Protein AF-A0A257XAB3-F1 (afdb_monomer)

Sequence (147 aa):
MSASLRTVALIGSLSTSAQISTWYAGLSKPAWTPPNLAFPIAWTILYALMAVSLWRLWESPIQGSERKCAITLFLVQLGLNAAWSPVFFGLEGILAGLAIIILLLIALAATIDSAVQVDPLAGWLLVPYLLWVCYAATLNGAIAVLN

Foldseek 3Di:
DPPVVVVVVVVLVVLLVVLCVPVVVPFDFDPPDDPPVVVVVLVVLLVVLLVVLLVCLVPFPDDDDLSVQLNVLSVVLVVLVVVLSCVCRVVVNLVVSLVSLVVSLVSLVSSLVSSCVRPVSSSVSCVSVSVVSVVVSVRSVVSVVRD

Structure (mmCIF, N/CA/C/O backbone):
data_AF-A0A257XAB3-F1
#
_entry.id   AF-A0A257XAB3-F1
#
loop_
_atom_site.group_PDB
_atom_site.id
_atom_site.type_symbol
_atom_site.label_atom_id
_atom_site.label_alt_id
_atom_site.label_comp_id
_atom_site.label_asym_id
_atom_site.label_entity_id
_atom_site.label_seq_id
_atom_site.pdbx_PDB_ins_code
_atom_site.Cartn_x
_atom_site.Cartn_y
_atom_site.Cartn_z
_atom_site.occupancy
_atom_site.B_iso_or_equiv
_atom_site.auth_seq_id
_atom_site.auth_comp_id
_atom_site.auth_asym_id
_atom_site.auth_atom_id
_atom_site.pdbx_PDB_model_num
ATOM 1 N N . MET A 1 1 ? 21.120 2.982 20.309 1.00 46.81 1 MET A N 1
ATOM 2 C CA . MET A 1 1 ? 20.201 2.134 19.513 1.00 46.81 1 MET A CA 1
ATOM 3 C C . MET A 1 1 ? 19.441 2.947 18.447 1.00 46.81 1 MET A C 1
ATOM 5 O O . MET A 1 1 ? 18.262 2.727 18.232 1.00 46.81 1 MET A O 1
ATOM 9 N N . SER A 1 2 ? 20.110 3.896 17.774 1.00 50.19 2 SER A N 1
ATOM 10 C CA . SER A 1 2 ? 19.522 4.784 16.747 1.00 50.19 2 SER A CA 1
ATOM 11 C C . SER A 1 2 ? 20.354 4.860 15.455 1.00 50.19 2 SER A C 1
ATOM 13 O O . SER A 1 2 ? 19.892 5.409 14.458 1.00 50.19 2 SER A O 1
ATOM 15 N N . ALA A 1 3 ? 21.568 4.294 15.456 1.00 41.50 3 ALA A N 1
ATOM 16 C CA . ALA A 1 3 ? 22.471 4.296 14.307 1.00 41.50 3 ALA A CA 1
ATOM 17 C C . ALA A 1 3 ? 22.123 3.193 13.292 1.00 41.50 3 ALA A C 1
ATOM 19 O O . ALA A 1 3 ? 22.083 3.458 12.099 1.00 41.50 3 ALA A O 1
ATOM 20 N N . SER A 1 4 ? 21.766 1.993 13.758 1.00 47.47 4 SER A N 1
ATOM 21 C CA . SER A 1 4 ? 21.477 0.831 12.905 1.00 47.47 4 SER A CA 1
ATOM 22 C C . SER A 1 4 ? 20.220 0.995 12.041 1.00 47.47 4 SER A C 1
ATOM 24 O O . SER A 1 4 ? 20.224 0.608 10.876 1.00 47.47 4 SER A O 1
ATOM 26 N N . LEU A 1 5 ? 19.166 1.631 12.564 1.00 43.81 5 LEU A N 1
ATOM 27 C CA . LEU A 1 5 ? 17.930 1.879 11.806 1.00 43.81 5 LEU A CA 1
ATOM 28 C C . LEU A 1 5 ? 18.124 2.905 10.679 1.00 43.81 5 LEU A C 1
ATOM 30 O O . LEU A 1 5 ? 17.529 2.769 9.612 1.00 43.81 5 LEU A O 1
ATOM 34 N N . ARG A 1 6 ? 18.994 3.903 10.883 1.00 43.41 6 ARG A N 1
ATOM 35 C CA . ARG A 1 6 ? 19.315 4.902 9.853 1.00 43.41 6 ARG A CA 1
ATOM 36 C C . ARG A 1 6 ? 20.104 4.283 8.706 1.00 43.41 6 ARG A C 1
ATOM 38 O O . ARG A 1 6 ? 19.821 4.591 7.555 1.00 43.41 6 ARG A O 1
ATOM 45 N N . THR A 1 7 ? 21.037 3.380 9.001 1.00 45.66 7 THR A N 1
ATOM 46 C CA . THR A 1 7 ? 21.856 2.718 7.978 1.00 45.66 7 THR A CA 1
ATOM 47 C C . THR A 1 7 ? 21.027 1.784 7.096 1.00 45.66 7 THR A C 1
ATOM 49 O O . THR A 1 7 ? 21.186 1.809 5.883 1.00 45.66 7 THR A O 1
ATOM 52 N N . VAL A 1 8 ? 20.084 1.023 7.665 1.00 54.38 8 VAL A N 1
ATOM 53 C CA . VAL A 1 8 ? 19.200 0.138 6.879 1.00 54.38 8 VAL A CA 1
ATOM 54 C C . VAL A 1 8 ? 18.237 0.943 5.996 1.00 54.38 8 VAL A C 1
ATOM 56 O O . VAL A 1 8 ? 18.069 0.618 4.821 1.00 54.38 8 VAL A O 1
ATOM 59 N N . ALA A 1 9 ? 17.663 2.034 6.517 1.00 46.62 9 ALA A N 1
ATOM 60 C CA . ALA A 1 9 ? 16.796 2.924 5.740 1.00 46.62 9 ALA A CA 1
ATOM 61 C C . ALA A 1 9 ? 17.549 3.660 4.610 1.00 46.62 9 ALA A C 1
ATOM 63 O O . ALA A 1 9 ? 17.015 3.838 3.512 1.00 46.62 9 ALA A O 1
ATOM 64 N N . LEU A 1 10 ? 18.805 4.054 4.849 1.00 46.59 10 LEU A N 1
ATOM 65 C CA . LEU A 1 10 ? 19.678 4.650 3.832 1.00 46.59 10 LEU A CA 1
ATOM 66 C C . LEU A 1 10 ? 20.068 3.636 2.753 1.00 46.59 10 LEU A C 1
ATOM 68 O O . LEU A 1 10 ? 19.987 3.955 1.576 1.00 46.59 10 LEU A O 1
ATOM 72 N N . ILE A 1 11 ? 20.424 2.404 3.116 1.00 50.38 11 ILE A N 1
ATOM 73 C CA . ILE A 1 11 ? 20.807 1.383 2.131 1.00 50.38 11 ILE A CA 1
ATOM 74 C C . ILE A 1 11 ? 19.607 0.998 1.252 1.00 50.38 11 ILE A C 1
ATOM 76 O O . ILE A 1 11 ? 19.732 0.997 0.033 1.00 50.38 11 ILE A O 1
ATOM 80 N N . GLY A 1 12 ? 18.420 0.775 1.830 1.00 48.19 12 GLY A N 1
AT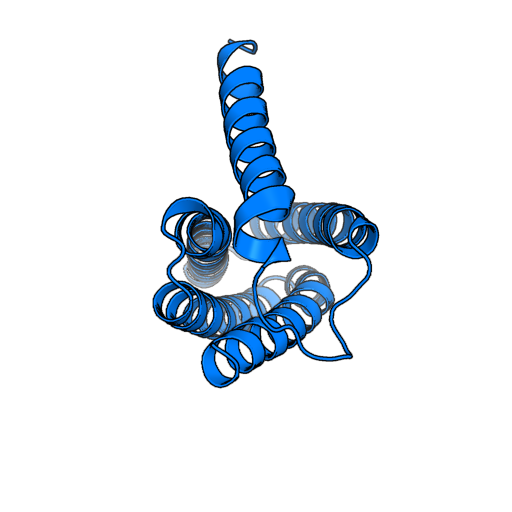OM 81 C CA . GLY A 1 12 ? 17.220 0.440 1.048 1.00 48.19 12 GLY A CA 1
ATOM 82 C C . GLY A 1 12 ? 16.769 1.553 0.088 1.00 48.19 12 GLY A C 1
ATOM 83 O O . GLY A 1 12 ? 16.374 1.278 -1.050 1.00 48.19 12 GLY A O 1
ATOM 84 N N . SER A 1 13 ? 16.873 2.820 0.509 1.00 52.34 13 SER A N 1
ATOM 85 C CA . SER A 1 13 ? 16.541 3.981 -0.336 1.00 52.34 13 SER A CA 1
ATOM 86 C C . SER A 1 13 ? 17.602 4.267 -1.406 1.00 52.34 13 SER A C 1
ATOM 88 O O . SER A 1 13 ? 17.248 4.639 -2.527 1.00 52.34 13 SER A O 1
ATOM 90 N N . LEU A 1 14 ? 18.885 4.020 -1.125 1.00 51.03 14 LEU A N 1
ATOM 91 C CA . LEU A 1 14 ? 19.974 4.160 -2.097 1.00 51.03 14 LEU A CA 1
ATOM 92 C C . LEU A 1 14 ? 19.968 3.037 -3.144 1.00 51.03 14 LEU A C 1
ATOM 94 O O . LEU A 1 14 ? 20.156 3.312 -4.324 1.00 51.03 14 LEU A O 1
ATOM 98 N N . SER A 1 15 ? 19.670 1.792 -2.759 1.00 53.16 15 SER A N 1
ATOM 99 C CA . SER A 1 15 ? 19.557 0.676 -3.710 1.00 53.16 15 SER A CA 1
ATOM 100 C C . SER A 1 15 ? 18.375 0.851 -4.665 1.00 53.16 15 SER A C 1
ATOM 102 O O . SER A 1 15 ? 18.515 0.635 -5.866 1.00 53.16 15 SER A O 1
ATOM 104 N N . THR A 1 16 ? 17.227 1.311 -4.159 1.00 58.53 16 THR A N 1
ATOM 105 C CA . THR A 1 16 ? 16.051 1.570 -5.006 1.00 58.53 16 THR A CA 1
ATOM 106 C C . THR A 1 16 ? 16.285 2.767 -5.932 1.00 58.53 16 THR A C 1
ATOM 108 O O . THR A 1 16 ? 15.957 2.708 -7.113 1.00 58.53 16 THR A O 1
ATOM 111 N N . SER A 1 17 ? 16.901 3.847 -5.439 1.00 59.09 17 SER A N 1
ATOM 112 C CA . SER A 1 17 ? 17.185 5.033 -6.263 1.00 59.09 17 SER A CA 1
ATOM 113 C C . SER A 1 17 ? 18.261 4.790 -7.328 1.00 59.09 17 SER A C 1
ATOM 115 O O . SER A 1 17 ? 18.120 5.295 -8.442 1.00 59.09 17 SER A O 1
ATOM 117 N N . ALA A 1 18 ? 19.272 3.960 -7.049 1.00 57.75 18 ALA A N 1
ATOM 118 C CA . ALA A 1 18 ? 20.257 3.544 -8.046 1.00 57.75 18 ALA A CA 1
ATOM 119 C C . ALA A 1 18 ? 19.613 2.721 -9.178 1.00 57.75 18 ALA A C 1
ATOM 121 O O . ALA A 1 18 ? 19.817 3.040 -10.349 1.00 57.75 18 ALA A O 1
ATOM 122 N N . GLN A 1 19 ? 18.756 1.748 -8.842 1.00 60.56 19 GLN A N 1
ATOM 123 C CA . GLN A 1 19 ? 18.046 0.925 -9.833 1.00 60.56 19 GLN A CA 1
ATOM 124 C C . GLN A 1 19 ? 17.041 1.726 -10.673 1.00 60.56 19 GLN A C 1
ATOM 126 O O . GLN A 1 19 ? 16.806 1.407 -11.841 1.00 60.56 19 GLN A O 1
ATOM 131 N N . ILE A 1 20 ? 16.486 2.811 -10.116 1.00 62.62 20 ILE A N 1
ATOM 132 C CA . ILE A 1 20 ? 15.646 3.748 -10.873 1.00 62.62 20 ILE A CA 1
ATOM 133 C C . ILE A 1 20 ? 16.448 4.425 -11.998 1.00 62.62 20 ILE A C 1
ATOM 135 O O . ILE A 1 20 ? 15.926 4.609 -13.097 1.00 62.62 20 ILE A O 1
ATOM 139 N N . SER A 1 21 ? 17.714 4.777 -11.747 1.00 61.62 21 SER A N 1
ATOM 140 C CA . SER A 1 21 ? 18.581 5.445 -12.730 1.00 61.62 21 SER A CA 1
ATOM 141 C C . SER A 1 21 ? 19.236 4.520 -13.762 1.00 61.62 21 SER A C 1
ATOM 143 O O . SER A 1 21 ? 19.738 5.015 -14.768 1.00 61.62 21 SER A O 1
ATOM 145 N N . THR A 1 22 ? 19.234 3.205 -13.533 1.00 75.00 22 THR A N 1
ATOM 146 C CA . THR A 1 22 ? 19.887 2.213 -14.401 1.00 75.00 22 THR A CA 1
ATOM 147 C C . THR A 1 22 ? 18.851 1.372 -15.147 1.00 75.00 22 THR A C 1
ATOM 149 O O . THR A 1 22 ? 18.495 1.684 -16.282 1.00 75.00 22 THR A O 1
ATOM 152 N N . TRP A 1 23 ? 18.329 0.329 -14.503 1.00 84.12 23 TRP A N 1
ATOM 153 C CA . TRP A 1 23 ? 17.426 -0.649 -15.099 1.00 84.12 23 TRP A CA 1
ATOM 154 C C . TRP A 1 23 ? 16.063 -0.041 -15.432 1.00 84.12 23 TRP A C 1
ATOM 156 O O . TRP A 1 23 ? 15.617 -0.088 -16.579 1.00 84.12 23 TRP A O 1
ATOM 166 N N . TYR A 1 24 ? 15.426 0.624 -14.461 1.00 82.81 24 TYR A N 1
ATOM 167 C CA . TYR A 1 24 ? 14.085 1.184 -14.656 1.00 82.81 24 TYR A CA 1
ATOM 168 C C . TYR A 1 24 ? 14.066 2.283 -15.724 1.00 82.81 24 TYR A C 1
ATOM 170 O O . TYR A 1 24 ? 13.070 2.447 -16.432 1.00 82.81 24 TYR A O 1
ATOM 178 N N . ALA A 1 25 ? 15.163 3.035 -15.872 1.00 81.56 25 ALA A N 1
ATOM 179 C CA . ALA A 1 25 ? 15.312 4.042 -16.916 1.00 81.56 25 ALA A CA 1
ATOM 180 C C . ALA A 1 25 ? 15.238 3.420 -18.322 1.00 81.56 25 ALA A C 1
ATOM 182 O O . ALA A 1 25 ? 14.582 4.004 -19.188 1.00 81.56 25 ALA A O 1
ATOM 183 N N . GLY A 1 26 ? 15.813 2.226 -18.510 1.00 85.19 26 GLY A N 1
ATOM 184 C CA . GLY A 1 26 ? 15.845 1.495 -19.781 1.00 85.19 26 GLY A CA 1
ATOM 185 C C . GLY A 1 26 ? 14.535 0.814 -20.189 1.00 85.19 26 GLY A C 1
ATOM 186 O O . GLY A 1 26 ? 14.380 0.475 -21.358 1.00 85.19 26 GLY A O 1
ATOM 187 N N . LEU A 1 27 ? 13.580 0.640 -19.270 1.00 88.94 27 LEU A N 1
ATOM 188 C CA . LEU A 1 27 ? 12.295 0.006 -19.579 1.00 88.94 27 LEU A CA 1
ATOM 189 C C . LEU A 1 27 ? 11.390 0.894 -20.438 1.00 88.94 27 LEU A C 1
ATOM 191 O O . LEU A 1 27 ? 11.296 2.110 -20.220 1.00 88.94 27 LEU A O 1
ATOM 195 N N . SER A 1 28 ? 10.620 0.262 -21.322 1.00 90.25 28 SER A N 1
ATOM 196 C CA . SER A 1 28 ? 9.490 0.899 -21.997 1.00 90.25 28 SER A CA 1
ATOM 197 C C . SER A 1 28 ? 8.388 1.197 -20.981 1.00 90.25 28 SER A C 1
ATOM 199 O O . SER A 1 28 ? 7.902 0.296 -20.295 1.00 90.25 28 SER A O 1
ATOM 201 N N . LYS A 1 29 ? 8.007 2.474 -20.862 1.00 89.25 29 LYS A N 1
ATOM 202 C CA . LYS A 1 29 ? 7.057 2.976 -19.858 1.00 89.25 29 LYS A CA 1
ATOM 203 C C . LYS A 1 29 ? 5.849 3.627 -20.538 1.00 89.25 29 LYS A C 1
ATOM 205 O O . LYS A 1 29 ? 6.023 4.291 -21.561 1.00 89.25 29 LYS A O 1
ATOM 210 N N . PRO A 1 30 ? 4.633 3.482 -19.987 1.00 92.25 30 PRO A N 1
ATOM 211 C CA . PRO A 1 30 ? 3.451 4.119 -20.553 1.00 92.25 30 PRO A CA 1
ATOM 212 C C . PRO A 1 30 ? 3.492 5.645 -20.382 1.00 92.25 30 PRO A C 1
ATOM 214 O O . PRO A 1 30 ? 4.129 6.172 -19.464 1.00 92.25 30 PRO A O 1
ATOM 217 N N . ALA A 1 31 ? 2.741 6.358 -21.225 1.00 91.50 31 ALA A N 1
ATOM 218 C CA . ALA A 1 31 ? 2.687 7.825 -21.244 1.00 91.50 31 ALA A CA 1
ATOM 219 C C . ALA A 1 31 ? 2.174 8.460 -19.935 1.00 91.50 31 ALA A C 1
ATOM 221 O O . ALA A 1 31 ? 2.452 9.625 -19.670 1.00 91.50 31 ALA A O 1
ATOM 222 N N . TRP A 1 32 ? 1.446 7.705 -19.106 1.00 92.19 32 TRP A N 1
ATOM 223 C CA . TRP A 1 32 ? 0.922 8.166 -17.815 1.00 92.19 32 TRP A CA 1
ATOM 224 C C . TRP A 1 32 ? 1.851 7.866 -16.628 1.00 92.19 32 TRP A C 1
ATOM 226 O O . TRP A 1 32 ? 1.398 7.903 -15.486 1.00 92.19 32 TRP A O 1
ATOM 236 N N . THR A 1 33 ? 3.131 7.559 -16.865 1.00 91.88 33 THR A N 1
ATOM 237 C CA . THR A 1 33 ? 4.145 7.453 -15.799 1.00 91.88 33 THR A CA 1
ATOM 238 C C . THR A 1 33 ? 4.340 8.821 -15.138 1.00 91.88 33 THR A C 1
ATOM 240 O O . THR A 1 33 ? 4.538 9.806 -15.853 1.00 91.88 33 THR A O 1
ATOM 243 N N . PRO A 1 34 ? 4.287 8.936 -13.799 1.00 88.12 34 PRO A N 1
ATOM 244 C CA . PRO A 1 34 ? 4.304 10.239 -13.165 1.00 88.12 34 PRO A CA 1
ATOM 245 C C . PRO A 1 34 ? 5.745 10.769 -13.084 1.00 88.12 34 PRO A C 1
ATOM 247 O O . PRO A 1 34 ? 6.705 9.996 -13.170 1.00 88.12 34 PRO A O 1
ATOM 250 N N . PRO A 1 35 ? 5.927 12.079 -12.854 1.00 87.94 35 PRO A N 1
ATOM 251 C CA . PRO A 1 35 ? 7.244 12.639 -12.575 1.00 87.94 35 PRO A CA 1
ATOM 252 C C . PRO A 1 35 ? 7.898 11.963 -11.361 1.00 87.94 35 PRO A C 1
ATOM 254 O O . PRO A 1 35 ? 7.217 11.662 -10.380 1.00 87.94 35 PRO A O 1
ATOM 257 N N . ASN A 1 36 ? 9.227 11.811 -11.368 1.00 83.44 36 ASN A N 1
ATOM 258 C CA . ASN A 1 36 ? 9.969 11.137 -10.288 1.00 83.44 36 ASN A CA 1
ATOM 259 C C . ASN A 1 36 ? 9.674 11.706 -8.888 1.00 83.44 36 ASN A C 1
ATOM 261 O O . ASN A 1 36 ? 9.665 10.961 -7.913 1.00 83.44 36 ASN A O 1
ATOM 265 N N . LEU A 1 37 ? 9.398 13.012 -8.784 1.00 84.75 37 LEU A N 1
ATOM 266 C CA . LEU A 1 37 ? 9.086 13.684 -7.519 1.00 84.75 37 LEU A CA 1
ATOM 267 C C . LEU A 1 37 ? 7.682 13.352 -6.974 1.00 84.75 37 LEU A C 1
ATOM 269 O O . LEU A 1 37 ? 7.450 13.467 -5.773 1.00 84.75 37 LEU A O 1
ATOM 273 N N . ALA A 1 38 ? 6.751 12.901 -7.821 1.00 88.88 38 ALA A N 1
ATOM 274 C CA . ALA A 1 38 ? 5.399 12.550 -7.390 1.00 88.88 38 ALA A CA 1
ATOM 275 C C . ALA A 1 38 ? 5.400 11.351 -6.429 1.00 88.88 38 ALA A C 1
ATOM 277 O O . ALA A 1 38 ? 4.651 11.346 -5.456 1.00 88.88 38 ALA A O 1
ATOM 278 N N . PHE A 1 39 ? 6.281 10.371 -6.658 1.00 85.56 39 PHE A N 1
ATOM 279 C CA . PHE A 1 39 ? 6.407 9.181 -5.814 1.00 85.56 39 PHE A CA 1
ATOM 280 C C . PHE A 1 39 ? 6.742 9.496 -4.345 1.00 85.56 39 PHE A C 1
ATOM 282 O O . PHE A 1 39 ? 5.959 9.100 -3.481 1.00 85.56 39 PHE A O 1
ATOM 289 N N . PRO A 1 40 ? 7.852 10.188 -4.008 1.00 88.12 40 PRO A N 1
ATOM 290 C CA . PRO A 1 40 ? 8.191 10.464 -2.613 1.00 88.12 40 PRO A CA 1
ATOM 291 C C . PRO A 1 40 ? 7.157 11.359 -1.918 1.00 88.12 40 PRO A C 1
ATOM 293 O O . PRO A 1 40 ? 6.876 11.144 -0.739 1.00 88.12 40 PRO A O 1
ATOM 296 N N . ILE A 1 41 ? 6.550 12.318 -2.629 1.00 91.62 41 ILE A N 1
ATOM 297 C CA . ILE A 1 41 ? 5.491 13.170 -2.066 1.00 91.62 41 ILE A CA 1
ATOM 298 C C . ILE A 1 41 ? 4.259 12.329 -1.720 1.00 91.62 41 ILE A C 1
ATOM 300 O O . ILE A 1 41 ? 3.794 12.372 -0.580 1.00 91.62 41 ILE A O 1
ATOM 304 N N . ALA A 1 42 ? 3.763 11.536 -2.676 1.00 94.38 42 ALA A N 1
ATOM 305 C CA . ALA A 1 42 ? 2.608 10.675 -2.466 1.00 94.38 42 ALA A CA 1
ATOM 306 C C . ALA A 1 42 ? 2.858 9.711 -1.302 1.00 94.38 42 ALA A C 1
ATOM 308 O O . ALA A 1 42 ? 2.104 9.721 -0.335 1.00 94.38 42 ALA A O 1
ATOM 309 N N . TRP A 1 43 ? 3.959 8.955 -1.321 1.00 93.31 43 TRP A N 1
ATOM 310 C CA . TRP A 1 43 ? 4.267 7.998 -0.255 1.00 93.31 43 TRP A CA 1
ATOM 311 C C . TRP A 1 43 ? 4.404 8.643 1.123 1.00 93.31 43 TRP A C 1
ATOM 313 O O . TRP A 1 43 ? 3.937 8.063 2.098 1.00 93.31 43 TRP A O 1
ATOM 323 N N . THR A 1 44 ? 4.972 9.847 1.222 1.00 94.00 44 THR A N 1
ATOM 324 C CA . THR A 1 44 ? 5.061 10.563 2.506 1.00 94.00 44 THR A CA 1
ATOM 325 C C . THR A 1 44 ? 3.672 10.834 3.085 1.00 94.00 44 THR A C 1
ATOM 327 O O . THR A 1 44 ? 3.420 10.547 4.255 1.00 94.00 44 THR A O 1
ATOM 330 N N . ILE A 1 45 ? 2.750 11.335 2.257 1.00 96.69 45 ILE A N 1
ATOM 331 C CA . ILE A 1 45 ? 1.363 11.590 2.665 1.00 96.69 45 ILE A CA 1
ATOM 332 C C . ILE A 1 45 ? 0.671 10.273 3.031 1.00 96.69 45 ILE A C 1
ATOM 334 O O . ILE A 1 45 ? 0.052 10.170 4.087 1.00 96.69 45 ILE A O 1
ATOM 338 N N . LEU A 1 46 ? 0.810 9.245 2.194 1.00 97.19 46 LEU A N 1
ATOM 339 C CA . LEU A 1 46 ? 0.166 7.950 2.403 1.00 97.19 46 LEU A CA 1
ATOM 340 C C . LEU A 1 46 ? 0.652 7.262 3.683 1.00 97.19 46 LEU A C 1
ATOM 342 O O . LEU A 1 46 ? -0.169 6.734 4.428 1.00 97.19 46 LEU A O 1
ATOM 346 N N . TYR A 1 47 ? 1.952 7.310 3.992 1.00 96.75 47 TYR A N 1
ATOM 347 C CA . TYR A 1 47 ? 2.485 6.780 5.250 1.00 96.75 47 TYR A CA 1
ATOM 348 C C . TYR A 1 47 ? 1.985 7.547 6.471 1.00 96.75 47 TYR A C 1
ATOM 350 O O . TYR A 1 47 ? 1.695 6.919 7.488 1.00 96.75 47 TYR A O 1
ATOM 358 N N . ALA A 1 48 ? 1.813 8.867 6.376 1.00 98.06 48 ALA A N 1
ATOM 359 C CA . ALA A 1 48 ? 1.194 9.633 7.452 1.00 98.06 48 ALA A CA 1
ATOM 360 C C . ALA A 1 48 ? -0.265 9.198 7.684 1.00 98.06 48 ALA A C 1
ATOM 362 O O . ALA A 1 48 ? -0.654 8.929 8.820 1.00 98.06 48 ALA A O 1
ATOM 363 N N . LEU A 1 49 ? -1.057 9.053 6.616 1.00 98.25 49 LEU A N 1
ATOM 364 C CA . LEU A 1 49 ? -2.448 8.590 6.707 1.00 98.25 49 LEU A CA 1
ATOM 365 C C . LEU A 1 49 ? -2.550 7.163 7.259 1.00 98.25 49 LEU A C 1
ATOM 367 O O . LEU A 1 49 ? -3.373 6.899 8.134 1.00 98.25 49 LEU A O 1
ATOM 371 N N . MET A 1 50 ? -1.681 6.259 6.802 1.00 98.44 50 MET A N 1
ATOM 372 C CA . MET A 1 50 ? -1.573 4.893 7.316 1.00 98.44 50 MET A CA 1
ATOM 373 C C . MET A 1 50 ? -1.236 4.872 8.810 1.00 98.44 50 MET A C 1
ATOM 375 O O . MET A 1 50 ? -1.873 4.144 9.567 1.00 98.44 50 MET A O 1
ATOM 379 N N . ALA A 1 51 ? -0.277 5.689 9.253 1.00 98.00 51 ALA A N 1
ATOM 380 C CA . ALA A 1 51 ? 0.096 5.772 10.662 1.00 98.00 51 ALA A CA 1
ATOM 381 C C . ALA A 1 51 ? -1.076 6.248 11.535 1.00 98.00 51 ALA A C 1
ATOM 383 O O . ALA A 1 51 ? -1.343 5.656 12.580 1.00 98.00 51 ALA A O 1
ATOM 384 N N . VAL A 1 52 ? -1.816 7.268 11.084 1.00 98.44 52 VAL A N 1
ATOM 385 C CA . VAL A 1 52 ? -3.015 7.752 11.787 1.00 98.44 52 VAL A CA 1
ATOM 386 C C . VAL A 1 52 ? -4.119 6.691 11.787 1.00 98.44 52 VAL A C 1
ATOM 388 O O . VAL A 1 52 ? -4.733 6.465 12.826 1.00 98.44 52 VAL A O 1
ATOM 391 N N . SER A 1 53 ? -4.352 6.008 10.664 1.00 98.25 53 SER A N 1
ATOM 392 C CA . SER A 1 53 ? -5.324 4.910 10.564 1.00 98.25 53 SER A CA 1
ATOM 393 C C . SER A 1 53 ? -5.015 3.793 11.569 1.00 98.25 53 SER A C 1
ATOM 395 O O . SER A 1 53 ? -5.876 3.427 12.371 1.00 98.25 53 SER A O 1
ATOM 397 N N . LEU A 1 54 ? -3.765 3.321 11.614 1.00 97.94 54 LEU A N 1
ATOM 398 C CA . LEU A 1 54 ? -3.343 2.283 12.553 1.00 97.94 54 LEU A CA 1
ATOM 399 C C . LEU A 1 54 ? -3.453 2.741 14.011 1.00 97.94 54 LEU A C 1
ATOM 401 O O . LEU A 1 54 ? -3.915 1.975 14.854 1.00 97.94 54 LEU A O 1
ATOM 405 N N . TRP A 1 55 ? -3.063 3.983 14.313 1.00 97.81 55 TRP A N 1
ATOM 406 C CA . TRP A 1 55 ? -3.204 4.547 15.656 1.00 97.81 55 TRP A CA 1
ATOM 407 C C . TRP A 1 55 ? -4.667 4.557 16.115 1.00 97.81 55 TRP A C 1
ATOM 409 O O . TRP A 1 55 ? -4.963 4.125 17.226 1.00 97.81 55 TRP A O 1
ATOM 419 N N . ARG A 1 56 ? -5.599 4.952 15.241 1.00 97.56 56 ARG A N 1
ATOM 420 C CA . ARG A 1 56 ? -7.038 4.927 15.542 1.00 97.56 56 ARG A CA 1
ATOM 421 C C . ARG A 1 56 ? -7.574 3.516 15.774 1.00 97.56 56 ARG A C 1
ATOM 423 O O . ARG A 1 56 ? -8.299 3.298 16.739 1.00 97.56 56 ARG A O 1
ATOM 430 N N . LEU A 1 57 ? -7.180 2.541 14.950 1.00 96.69 57 LEU A N 1
ATOM 431 C CA . LEU A 1 57 ? -7.527 1.131 15.184 1.00 96.69 57 LEU A CA 1
ATOM 432 C C . LEU A 1 57 ? -6.957 0.621 16.515 1.00 96.69 57 LEU A C 1
ATOM 434 O O . LEU A 1 57 ? -7.578 -0.201 17.192 1.00 96.69 57 LEU A O 1
ATOM 438 N N . TRP A 1 58 ? -5.781 1.109 16.913 1.00 95.06 58 TRP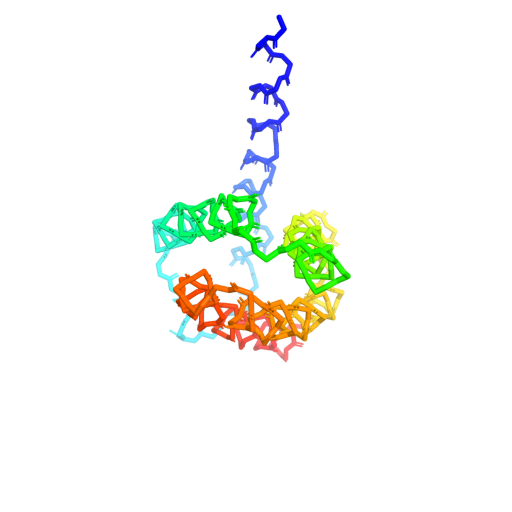 A N 1
ATOM 439 C CA . TRP A 1 58 ? -5.165 0.746 18.181 1.00 95.06 58 TRP A CA 1
ATOM 440 C C . TRP A 1 58 ? -5.897 1.347 19.385 1.00 95.06 58 TRP A C 1
ATOM 442 O O . TRP A 1 58 ? -6.072 0.646 20.374 1.00 95.06 58 TRP A O 1
ATOM 452 N N . GLU A 1 59 ? -6.359 2.589 19.297 1.00 94.94 59 GLU A N 1
ATOM 453 C CA . GLU A 1 59 ? -7.094 3.275 20.372 1.00 94.94 59 GLU A CA 1
ATOM 454 C C . GLU A 1 59 ? -8.606 2.994 20.368 1.00 94.94 59 GLU A C 1
ATOM 456 O O . GLU A 1 59 ? -9.324 3.455 21.255 1.00 94.94 59 GLU A O 1
ATOM 461 N N . SER A 1 60 ? -9.119 2.250 19.380 1.00 93.25 60 SER A N 1
ATOM 462 C CA . SER A 1 60 ? -10.555 1.982 19.281 1.00 93.25 60 SER A CA 1
ATOM 463 C C . SER A 1 60 ? -11.084 1.285 20.547 1.00 93.25 60 SER A C 1
ATOM 465 O O . SER A 1 60 ? -10.501 0.288 20.995 1.00 93.25 60 SER A O 1
ATOM 467 N N . PRO A 1 61 ? -12.216 1.757 21.112 1.00 89.50 61 PRO A N 1
ATOM 468 C CA . PRO A 1 61 ? -12.841 1.142 22.280 1.00 89.50 61 PRO A CA 1
ATOM 469 C C . PRO A 1 61 ? -13.477 -0.217 21.960 1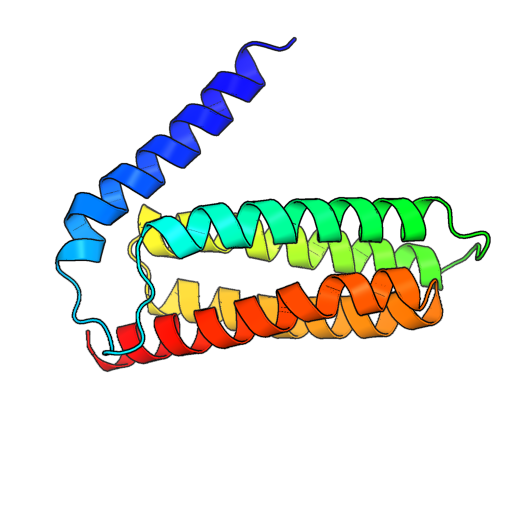.00 89.50 61 PRO A C 1
ATOM 471 O O . PRO A 1 61 ? -13.828 -0.950 22.885 1.00 89.50 61 PRO A O 1
ATOM 474 N N . ILE A 1 62 ? -13.626 -0.567 20.675 1.00 83.94 62 ILE A N 1
ATOM 475 C CA . ILE A 1 62 ? -14.085 -1.888 20.245 1.00 83.94 62 ILE A CA 1
ATOM 476 C C . ILE A 1 62 ? -13.012 -2.914 20.618 1.00 83.94 62 ILE A C 1
ATOM 478 O O . ILE A 1 62 ? -11.914 -2.966 20.057 1.00 83.94 62 ILE A O 1
ATOM 482 N N . GLN A 1 63 ? -13.340 -3.744 21.602 1.00 79.94 63 GLN A N 1
ATOM 483 C CA . GLN A 1 63 ? -12.497 -4.842 22.055 1.00 79.94 63 GLN A CA 1
ATOM 484 C C . GLN A 1 63 ? -13.009 -6.148 21.454 1.00 79.94 63 GLN A C 1
ATOM 486 O O . GLN A 1 63 ? -14.201 -6.429 21.508 1.00 79.94 63 GLN A O 1
ATOM 491 N N . GLY A 1 64 ? -12.112 -6.972 20.905 1.00 87.31 64 GLY A N 1
ATOM 492 C CA . GLY A 1 64 ? -12.495 -8.292 20.407 1.00 87.31 64 GLY A CA 1
ATOM 493 C C . GLY A 1 64 ? -11.715 -8.765 19.188 1.00 87.31 64 GLY A C 1
ATOM 494 O O . GLY A 1 64 ? -10.611 -8.297 18.897 1.00 87.31 64 GLY A O 1
ATOM 495 N N . SER A 1 65 ? -12.294 -9.746 18.500 1.00 91.69 65 SER A N 1
ATOM 496 C CA . SER A 1 65 ? -11.760 -10.352 17.277 1.00 91.69 65 SER A CA 1
ATOM 497 C C . SER A 1 65 ? -11.719 -9.380 16.098 1.00 91.69 65 SER A C 1
ATOM 499 O O . SER A 1 65 ? -10.786 -9.459 15.308 1.00 91.69 65 SER A O 1
ATOM 501 N N . GLU A 1 66 ? -12.663 -8.445 16.001 1.00 93.19 66 GLU A N 1
ATOM 502 C CA . GLU A 1 66 ? -12.775 -7.478 14.896 1.00 93.19 66 GLU A CA 1
ATOM 503 C C . GLU A 1 66 ? -11.568 -6.537 14.840 1.00 93.19 66 GLU A C 1
ATOM 505 O O . GLU A 1 66 ? -10.866 -6.485 13.832 1.00 93.19 66 GLU A O 1
ATOM 510 N N . ARG A 1 67 ? -11.242 -5.875 15.959 1.00 95.12 67 ARG A N 1
ATOM 511 C CA . ARG A 1 67 ? -10.049 -5.018 16.068 1.00 95.12 67 ARG A CA 1
ATOM 512 C C . ARG A 1 67 ? -8.766 -5.796 15.777 1.00 95.12 67 ARG A C 1
ATOM 514 O O . ARG A 1 67 ? -7.891 -5.298 15.072 1.00 95.12 67 ARG A O 1
ATOM 521 N N . LYS A 1 68 ? -8.649 -7.024 16.299 1.00 95.50 68 LYS A N 1
ATOM 522 C CA . LYS A 1 68 ? -7.495 -7.894 16.019 1.00 95.50 68 LYS A CA 1
ATOM 523 C C . LYS A 1 68 ? -7.399 -8.218 14.529 1.00 95.50 68 LYS A C 1
ATOM 525 O O . LYS A 1 68 ? -6.317 -8.088 13.973 1.00 95.50 68 LYS A O 1
ATOM 530 N N . CYS A 1 69 ? -8.514 -8.574 13.892 1.00 96.75 69 CYS A N 1
ATOM 531 C CA . CYS A 1 69 ? -8.592 -8.845 12.460 1.00 96.75 69 CYS A CA 1
ATOM 532 C C . CYS A 1 69 ? -8.139 -7.630 11.637 1.00 96.75 69 CYS A C 1
ATOM 534 O O . CYS A 1 69 ? -7.226 -7.762 10.823 1.00 96.75 69 CYS A O 1
ATOM 536 N N . ALA A 1 70 ? -8.685 -6.442 11.922 1.00 97.38 70 ALA A N 1
ATOM 537 C CA . ALA A 1 70 ? -8.333 -5.203 11.229 1.00 97.38 70 ALA A CA 1
ATOM 538 C C . ALA A 1 70 ? -6.833 -4.889 11.340 1.00 97.38 70 ALA A C 1
ATOM 540 O O . ALA A 1 70 ? -6.178 -4.608 10.337 1.00 97.38 70 ALA A O 1
ATOM 541 N N . ILE A 1 71 ? -6.258 -4.998 12.545 1.00 97.44 71 ILE A N 1
ATOM 542 C CA . ILE A 1 71 ? -4.822 -4.773 12.771 1.00 97.44 71 ILE A CA 1
ATOM 543 C C . ILE A 1 71 ? -3.978 -5.847 12.069 1.00 97.44 71 ILE A C 1
ATOM 545 O O . ILE A 1 71 ? -2.963 -5.521 11.458 1.00 97.44 71 ILE A O 1
ATOM 549 N N . THR A 1 72 ? -4.376 -7.121 12.111 1.00 98.00 72 THR A N 1
ATOM 550 C CA . THR A 1 72 ? -3.656 -8.196 11.411 1.00 98.00 72 THR A CA 1
ATOM 551 C C . THR A 1 72 ? -3.648 -7.967 9.902 1.00 98.00 72 THR A C 1
ATOM 553 O O . THR A 1 72 ? -2.579 -8.024 9.297 1.00 98.00 72 THR A O 1
ATOM 556 N N . LEU A 1 73 ? -4.796 -7.649 9.297 1.00 98.31 73 LEU A N 1
ATOM 557 C CA . LEU A 1 73 ? -4.889 -7.316 7.873 1.00 98.31 73 LEU A CA 1
ATOM 558 C C . LEU A 1 73 ? -4.034 -6.091 7.528 1.00 98.31 73 LEU A C 1
ATOM 560 O O . LEU A 1 73 ? -3.290 -6.122 6.546 1.00 98.31 73 LEU A O 1
ATOM 564 N N . PHE A 1 74 ? -4.040 -5.069 8.391 1.00 98.50 74 PHE A N 1
ATOM 565 C CA . PHE A 1 74 ? -3.191 -3.891 8.238 1.00 98.50 74 PHE A CA 1
ATOM 566 C C . PHE A 1 74 ? -1.698 -4.254 8.199 1.00 98.50 74 PHE A C 1
ATOM 568 O O . PHE A 1 74 ? -0.949 -3.734 7.371 1.00 98.50 74 PHE A O 1
ATOM 575 N N . LEU A 1 75 ? -1.243 -5.151 9.075 1.00 98.06 75 LEU A N 1
ATOM 576 C CA . LEU A 1 75 ? 0.149 -5.605 9.086 1.00 98.06 75 LEU A CA 1
ATOM 577 C C . LEU A 1 75 ? 0.485 -6.462 7.859 1.00 98.06 75 LEU A C 1
ATOM 579 O O . LEU A 1 75 ? 1.577 -6.328 7.309 1.00 98.06 75 LEU A O 1
ATOM 583 N N . VAL A 1 76 ? -0.449 -7.298 7.394 1.00 98.31 76 VAL A N 1
ATOM 584 C CA . VAL A 1 76 ? -0.282 -8.094 6.167 1.00 98.31 76 VAL A CA 1
ATOM 585 C C . VAL A 1 76 ? -0.128 -7.189 4.945 1.00 98.31 76 VAL A C 1
ATOM 587 O O . VAL A 1 76 ? 0.831 -7.357 4.190 1.00 98.31 76 VAL A O 1
ATOM 590 N N . GLN A 1 77 ? -1.012 -6.200 4.760 1.00 98.19 77 GLN A N 1
ATOM 591 C CA . GLN A 1 77 ? -0.888 -5.273 3.630 1.00 98.19 77 GLN A CA 1
ATOM 592 C C . GLN A 1 77 ? 0.409 -4.453 3.721 1.00 98.19 77 GLN A C 1
ATOM 594 O O . GLN A 1 77 ? 1.070 -4.244 2.707 1.00 98.19 77 GLN A O 1
ATOM 599 N N . LEU A 1 78 ? 0.841 -4.065 4.928 1.00 97.12 78 LEU A N 1
ATOM 600 C CA . LEU A 1 78 ? 2.094 -3.330 5.115 1.00 97.12 78 LEU A CA 1
ATOM 601 C C . LEU A 1 78 ? 3.316 -4.195 4.762 1.00 97.12 78 LEU A C 1
ATOM 603 O O . LEU A 1 78 ? 4.271 -3.704 4.164 1.00 97.12 78 LEU A O 1
ATOM 607 N N . GLY A 1 79 ? 3.273 -5.491 5.080 1.00 97.38 79 GLY A N 1
ATOM 608 C CA . GLY A 1 79 ? 4.295 -6.453 4.669 1.00 97.38 79 GLY A CA 1
ATOM 609 C C . GLY A 1 79 ? 4.371 -6.617 3.149 1.00 97.38 79 GLY A C 1
ATOM 610 O O . GLY A 1 79 ? 5.461 -6.576 2.581 1.00 97.38 79 GLY A O 1
ATOM 611 N N . LEU A 1 80 ? 3.221 -6.734 2.476 1.00 97.19 80 LEU A N 1
ATOM 612 C CA . LEU A 1 80 ? 3.148 -6.793 1.009 1.00 97.19 80 LEU A CA 1
ATOM 613 C C . LEU A 1 80 ? 3.667 -5.503 0.359 1.00 97.19 80 LEU A C 1
ATOM 615 O O . LEU A 1 80 ? 4.415 -5.561 -0.616 1.00 97.19 80 LEU A O 1
ATOM 619 N N . ASN A 1 81 ? 3.324 -4.347 0.931 1.00 96.88 81 ASN A N 1
ATOM 620 C CA . ASN A 1 81 ? 3.835 -3.048 0.509 1.00 96.88 81 ASN A CA 1
ATOM 621 C C . ASN A 1 81 ? 5.371 -2.993 0.583 1.00 96.88 81 ASN A C 1
ATOM 623 O O . ASN A 1 81 ? 6.027 -2.650 -0.400 1.00 96.88 81 ASN A O 1
ATOM 627 N N . ALA A 1 82 ? 5.945 -3.411 1.714 1.00 93.38 82 ALA A N 1
ATOM 628 C CA . ALA A 1 82 ? 7.390 -3.440 1.915 1.00 93.38 82 ALA A CA 1
ATOM 629 C C . ALA A 1 82 ? 8.106 -4.450 0.999 1.00 93.38 82 ALA A C 1
ATOM 631 O O . ALA A 1 82 ? 9.241 -4.208 0.589 1.00 93.38 82 ALA A O 1
ATOM 632 N N . ALA A 1 83 ? 7.453 -5.565 0.659 1.00 93.81 83 ALA A N 1
ATOM 633 C CA . ALA A 1 83 ? 8.003 -6.593 -0.223 1.00 93.81 83 ALA A CA 1
ATOM 634 C C . ALA A 1 83 ? 8.023 -6.180 -1.703 1.00 93.81 83 ALA A C 1
ATOM 636 O O . ALA A 1 83 ? 8.860 -6.669 -2.463 1.00 93.81 83 ALA A O 1
ATOM 637 N N . TRP A 1 84 ? 7.134 -5.276 -2.123 1.00 95.06 84 TRP A N 1
ATOM 638 C CA . TRP A 1 84 ? 6.993 -4.912 -3.531 1.00 95.06 84 TRP A CA 1
ATOM 639 C C . TRP A 1 84 ? 8.261 -4.273 -4.114 1.00 95.06 84 TRP A C 1
ATOM 641 O O . TRP A 1 84 ? 8.755 -4.735 -5.142 1.00 95.06 84 TRP A O 1
ATOM 651 N N . SER A 1 85 ? 8.826 -3.254 -3.454 1.00 88.38 85 SER A N 1
ATOM 652 C CA . SER A 1 85 ? 9.984 -2.519 -3.991 1.00 88.38 85 S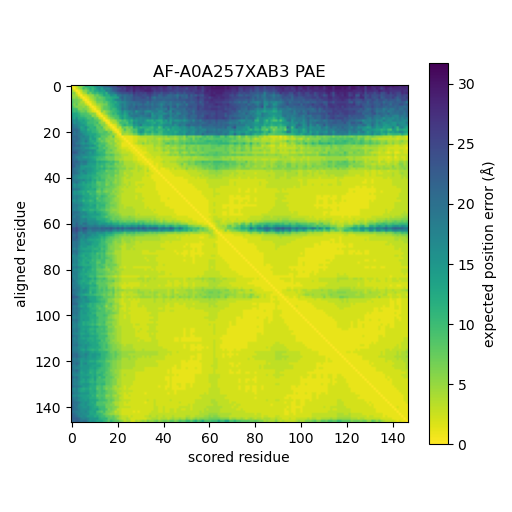ER A CA 1
ATOM 653 C C . SER A 1 85 ? 11.234 -3.398 -4.167 1.00 88.38 85 SER A C 1
ATOM 655 O O . SER A 1 85 ? 11.818 -3.357 -5.251 1.00 88.38 85 SER A O 1
ATOM 657 N N . PRO A 1 86 ? 11.648 -4.232 -3.187 1.00 88.94 86 PRO A N 1
ATOM 658 C CA . PRO A 1 86 ? 12.765 -5.159 -3.372 1.00 88.94 86 PRO A CA 1
ATOM 659 C C . PRO A 1 86 ? 12.543 -6.168 -4.501 1.00 88.94 86 PRO A C 1
ATOM 661 O O . PRO A 1 86 ? 13.483 -6.485 -5.220 1.00 88.94 86 PRO A O 1
ATOM 664 N N . VAL A 1 87 ? 11.319 -6.661 -4.692 1.00 91.38 87 VAL A N 1
ATOM 665 C CA . VAL A 1 87 ? 11.034 -7.633 -5.757 1.00 91.38 87 VAL A CA 1
ATOM 666 C C . VAL A 1 87 ? 11.021 -6.966 -7.129 1.00 91.38 87 VAL A C 1
ATOM 668 O O . VAL A 1 87 ? 11.619 -7.485 -8.067 1.00 91.38 87 VAL A O 1
ATOM 671 N N . PHE A 1 88 ? 10.387 -5.801 -7.253 1.00 90.94 88 PHE A N 1
ATOM 672 C CA . PHE A 1 88 ? 10.292 -5.107 -8.532 1.00 90.94 88 PHE A CA 1
ATOM 673 C C . PHE A 1 88 ? 11.632 -4.499 -8.967 1.00 90.94 88 PHE A C 1
ATOM 675 O O . PHE A 1 88 ? 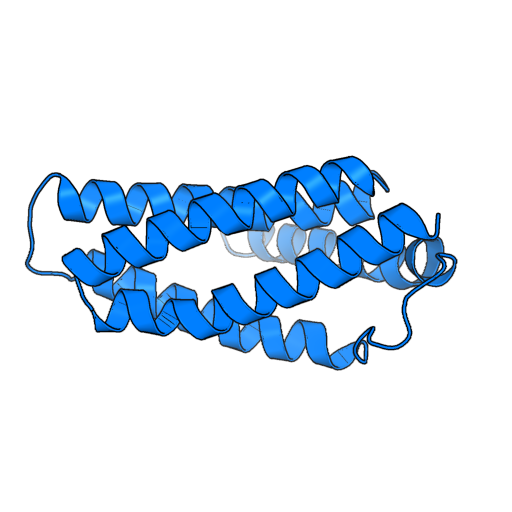12.053 -4.714 -10.096 1.00 90.94 88 PHE A O 1
ATOM 682 N N . PHE A 1 89 ? 12.317 -3.764 -8.084 1.00 86.56 89 PHE A N 1
ATOM 683 C CA . PHE A 1 89 ? 13.566 -3.064 -8.420 1.00 86.56 89 PHE A CA 1
ATOM 684 C C . PHE A 1 89 ? 14.829 -3.860 -8.086 1.00 86.56 89 PHE A C 1
ATOM 686 O O . PHE A 1 89 ? 15.836 -3.732 -8.777 1.00 86.56 89 PHE A O 1
ATOM 693 N N . GLY A 1 90 ? 14.812 -4.641 -7.005 1.00 84.19 90 GLY A N 1
ATOM 694 C CA . GLY A 1 90 ? 15.987 -5.390 -6.552 1.00 84.19 90 GLY A CA 1
ATOM 695 C C . GLY A 1 90 ? 16.190 -6.696 -7.315 1.00 84.19 90 GLY A C 1
ATOM 696 O O . GLY A 1 90 ? 17.319 -7.021 -7.662 1.00 84.19 90 GLY A O 1
ATOM 697 N N . LEU A 1 91 ? 15.106 -7.425 -7.593 1.00 87.88 91 LEU A N 1
ATOM 698 C CA . LEU A 1 91 ? 15.140 -8.650 -8.403 1.00 87.88 91 LEU A CA 1
ATOM 699 C C . LEU A 1 91 ? 14.795 -8.405 -9.876 1.00 87.88 91 LEU A C 1
ATOM 701 O O . LEU A 1 91 ? 14.742 -9.367 -10.638 1.00 87.88 91 LEU A O 1
ATOM 705 N N . GLU A 1 92 ? 14.501 -7.156 -10.257 1.00 90.50 92 GLU A N 1
ATOM 706 C CA . GLU A 1 92 ? 14.079 -6.783 -11.619 1.00 90.50 92 GLU A CA 1
ATOM 707 C C . GLU A 1 92 ? 12.862 -7.609 -12.103 1.00 90.50 92 GLU A C 1
ATOM 709 O O . GLU A 1 92 ? 12.626 -7.822 -13.293 1.00 90.50 92 G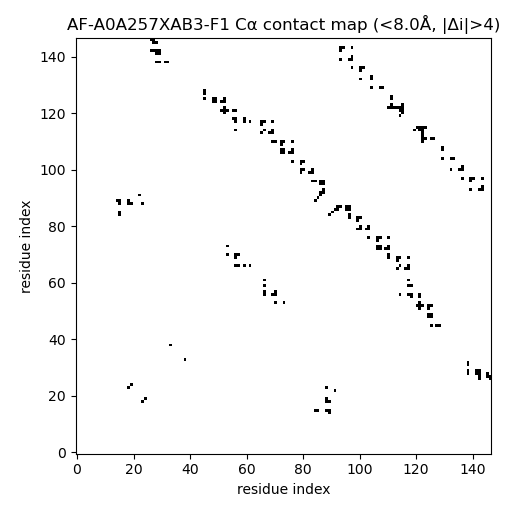LU A O 1
ATOM 714 N N . GLY A 1 93 ? 12.064 -8.108 -11.150 1.00 91.88 93 GLY A N 1
ATOM 715 C CA . GLY A 1 93 ? 11.016 -9.094 -11.375 1.00 91.88 93 GLY A CA 1
ATOM 716 C C . GLY A 1 93 ? 9.675 -8.442 -11.667 1.00 91.88 93 GLY 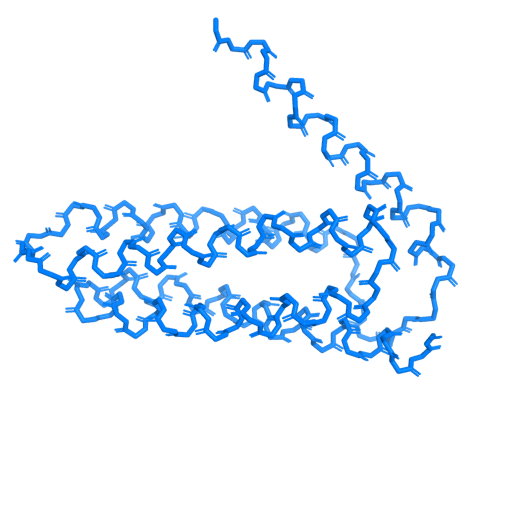A C 1
ATOM 717 O O . GLY A 1 93 ? 8.824 -8.378 -10.781 1.00 91.88 93 GLY A O 1
ATOM 718 N N . ILE A 1 94 ? 9.459 -7.998 -12.907 1.00 93.12 94 ILE A N 1
ATOM 719 C CA . ILE A 1 94 ? 8.239 -7.280 -13.320 1.00 93.12 94 ILE A CA 1
ATOM 720 C C . ILE A 1 94 ? 6.966 -8.083 -12.982 1.00 93.12 94 ILE A C 1
ATOM 722 O O . ILE A 1 94 ? 6.111 -7.602 -12.239 1.00 93.12 94 ILE A O 1
ATOM 726 N N . LEU A 1 95 ? 6.866 -9.342 -13.433 1.00 95.50 95 LEU A N 1
ATOM 727 C CA . LEU A 1 95 ? 5.690 -10.194 -13.182 1.00 95.50 95 LEU A CA 1
ATOM 728 C C . LEU A 1 95 ? 5.500 -10.538 -11.697 1.00 95.50 95 LEU A C 1
ATOM 730 O O . LEU A 1 95 ? 4.371 -10.592 -11.210 1.00 95.50 95 LEU A O 1
ATOM 734 N N . ALA A 1 96 ? 6.594 -10.743 -10.961 1.00 95.69 96 ALA A N 1
ATOM 735 C CA . ALA A 1 96 ? 6.533 -10.999 -9.524 1.00 95.69 96 ALA A CA 1
ATOM 736 C C . ALA A 1 96 ? 6.050 -9.755 -8.760 1.00 95.69 96 ALA A C 1
ATOM 738 O O . ALA A 1 96 ? 5.198 -9.855 -7.877 1.00 95.69 96 ALA A O 1
ATOM 739 N N . GLY A 1 97 ? 6.524 -8.567 -9.146 1.00 95.62 97 GLY A N 1
ATOM 740 C CA . GLY A 1 97 ? 6.026 -7.298 -8.628 1.00 95.62 97 GLY A CA 1
ATOM 741 C C . GLY A 1 97 ? 4.549 -7.074 -8.961 1.00 95.62 97 GLY A C 1
ATOM 742 O O . GLY A 1 97 ? 3.808 -6.573 -8.114 1.00 95.62 97 GLY A O 1
ATOM 743 N N . LEU A 1 98 ? 4.095 -7.482 -10.151 1.00 96.62 98 LEU A N 1
ATOM 744 C CA . LEU A 1 98 ? 2.682 -7.431 -10.531 1.00 96.62 98 LEU A CA 1
ATOM 745 C C . LEU A 1 98 ? 1.822 -8.363 -9.660 1.00 96.62 98 LEU A C 1
ATOM 747 O O . LEU A 1 98 ? 0.763 -7.966 -9.178 1.00 96.62 98 LEU A O 1
ATOM 751 N N . ALA A 1 99 ? 2.287 -9.584 -9.392 1.00 98.00 99 ALA A N 1
ATOM 752 C CA . ALA A 1 99 ? 1.591 -10.496 -8.487 1.00 98.00 99 ALA A CA 1
ATOM 753 C C . ALA A 1 99 ? 1.478 -9.906 -7.069 1.00 98.00 99 ALA A C 1
ATOM 755 O O . ALA A 1 99 ? 0.397 -9.906 -6.479 1.00 98.00 99 ALA A O 1
ATOM 756 N N . ILE A 1 100 ? 2.567 -9.333 -6.542 1.00 97.88 100 ILE A N 1
ATOM 757 C CA . ILE A 1 100 ? 2.577 -8.712 -5.210 1.00 97.88 100 ILE A CA 1
ATOM 758 C C . ILE A 1 100 ? 1.631 -7.514 -5.144 1.00 97.88 100 ILE A C 1
ATOM 760 O O . ILE A 1 100 ? 0.901 -7.391 -4.164 1.00 97.88 100 ILE A O 1
ATOM 764 N N . ILE A 1 101 ? 1.602 -6.640 -6.157 1.00 97.81 101 ILE A N 1
ATOM 765 C CA . ILE A 1 101 ? 0.726 -5.460 -6.112 1.00 97.81 101 ILE A CA 1
ATOM 766 C C . ILE A 1 101 ? -0.760 -5.833 -6.224 1.00 97.81 101 ILE A C 1
ATOM 768 O O . ILE A 1 101 ? -1.597 -5.182 -5.605 1.00 97.81 101 ILE A O 1
ATOM 772 N N . ILE A 1 102 ? -1.097 -6.920 -6.928 1.00 98.31 102 ILE A N 1
ATOM 773 C CA . ILE A 1 102 ? -2.462 -7.470 -6.950 1.00 98.31 102 ILE A CA 1
ATOM 774 C C . ILE A 1 102 ? -2.837 -8.037 -5.575 1.00 98.31 102 ILE A C 1
ATOM 776 O O . ILE A 1 102 ? -3.913 -7.736 -5.057 1.00 98.31 102 ILE A O 1
ATOM 780 N N . LEU A 1 103 ? -1.945 -8.809 -4.946 1.00 98.31 103 LEU A N 1
ATOM 781 C CA . LEU A 1 103 ? -2.160 -9.302 -3.580 1.00 98.31 103 LEU A CA 1
ATOM 782 C C . LEU A 1 103 ? -2.303 -8.146 -2.582 1.00 98.31 103 LEU A C 1
ATOM 784 O O . LEU A 1 103 ? -3.158 -8.198 -1.699 1.00 98.31 103 LEU A O 1
ATOM 788 N N . LEU A 1 104 ? -1.508 -7.086 -2.749 1.00 98.44 104 LEU A N 1
ATOM 789 C CA . LEU A 1 104 ? -1.592 -5.876 -1.942 1.00 98.44 104 LEU A CA 1
ATOM 790 C C . LEU A 1 104 ? -2.953 -5.194 -2.091 1.00 98.44 104 LEU A C 1
ATOM 792 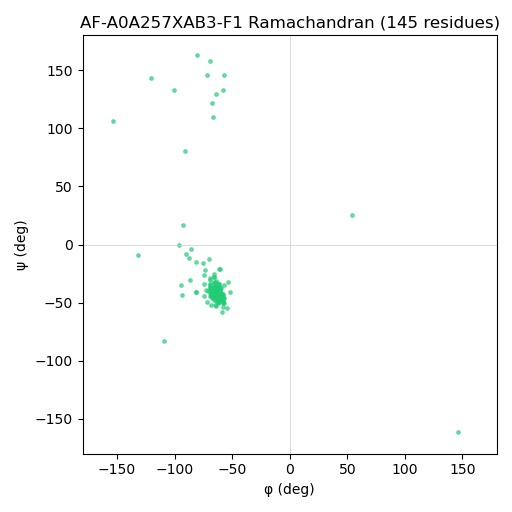O O . LEU A 1 104 ? -3.530 -4.811 -1.080 1.00 98.44 104 LEU A O 1
ATOM 796 N N . LEU A 1 105 ? -3.491 -5.072 -3.310 1.00 98.38 105 LEU A N 1
ATOM 797 C CA . LEU A 1 105 ? -4.826 -4.505 -3.536 1.00 98.38 105 LEU A CA 1
ATOM 798 C C . LEU A 1 105 ? -5.911 -5.282 -2.788 1.00 98.38 105 LEU A C 1
ATOM 800 O O . LEU A 1 105 ? -6.753 -4.674 -2.130 1.00 98.38 105 LEU A O 1
ATOM 804 N N . ILE A 1 106 ? -5.867 -6.614 -2.850 1.00 98.50 106 ILE A N 1
ATOM 805 C CA . ILE A 1 106 ? -6.834 -7.480 -2.164 1.00 98.50 106 ILE A CA 1
ATOM 806 C C . ILE A 1 106 ? -6.709 -7.316 -0.644 1.00 98.50 106 ILE A C 1
ATOM 808 O O . ILE A 1 106 ? -7.706 -7.081 0.039 1.00 98.50 106 ILE A O 1
ATOM 812 N N . ALA A 1 107 ? -5.486 -7.388 -0.112 1.00 98.44 107 ALA A N 1
ATOM 813 C CA . ALA A 1 107 ? -5.231 -7.228 1.317 1.00 98.44 107 ALA A CA 1
ATOM 814 C C . ALA A 1 107 ? -5.619 -5.828 1.821 1.00 98.44 107 ALA A C 1
ATOM 816 O O . ALA A 1 107 ? -6.172 -5.693 2.912 1.00 98.44 107 ALA A O 1
ATOM 817 N N . LEU A 1 108 ? -5.369 -4.786 1.027 1.00 98.56 108 LEU A N 1
ATOM 818 C CA . LEU A 1 108 ? -5.728 -3.409 1.349 1.00 98.56 108 LEU A CA 1
ATOM 819 C C . LEU A 1 108 ? -7.244 -3.198 1.331 1.00 98.56 108 LEU A C 1
ATOM 821 O O . LEU A 1 108 ? -7.771 -2.586 2.255 1.00 98.56 108 LEU A O 1
ATOM 825 N N . ALA A 1 109 ? -7.958 -3.739 0.342 1.00 98.50 109 ALA A N 1
ATOM 826 C CA . ALA A 1 109 ? -9.417 -3.686 0.307 1.00 98.50 109 ALA A CA 1
ATOM 827 C C . ALA A 1 109 ? -10.037 -4.392 1.525 1.00 98.50 109 ALA A C 1
ATOM 829 O O . ALA A 1 109 ? -10.899 -3.821 2.189 1.00 98.50 109 ALA A O 1
ATOM 830 N N . ALA A 1 110 ? -9.535 -5.581 1.880 1.00 98.44 110 ALA A N 1
ATOM 831 C CA . ALA A 1 110 ? -9.954 -6.292 3.089 1.00 98.44 110 ALA A CA 1
ATOM 832 C C . ALA A 1 110 ? -9.617 -5.511 4.374 1.00 98.44 110 ALA A C 1
ATOM 834 O O . ALA A 1 110 ? -10.412 -5.477 5.311 1.00 98.44 110 ALA A O 1
ATOM 835 N N . THR A 1 111 ? -8.457 -4.845 4.412 1.00 98.56 111 THR A N 1
ATOM 836 C CA . THR A 1 111 ? -8.073 -3.969 5.530 1.00 98.56 111 THR A CA 1
ATOM 837 C C . THR A 1 111 ? -9.047 -2.805 5.667 1.00 98.56 111 THR A C 1
ATOM 839 O O . THR A 1 111 ? -9.462 -2.510 6.781 1.00 98.56 111 THR A O 1
ATOM 842 N N . ILE A 1 112 ? -9.430 -2.156 4.562 1.00 98.56 112 ILE A N 1
ATOM 843 C CA . ILE A 1 112 ? -10.388 -1.043 4.569 1.00 98.56 112 ILE A CA 1
ATOM 844 C C . ILE A 1 112 ? -11.741 -1.512 5.090 1.00 98.56 112 ILE A C 1
ATOM 846 O O . ILE A 1 112 ? -12.261 -0.877 6.002 1.00 98.56 112 ILE A O 1
ATOM 850 N N . ASP A 1 113 ? -12.270 -2.619 4.561 1.00 98.38 113 ASP A N 1
ATOM 851 C CA . ASP A 1 113 ? -13.558 -3.189 4.974 1.00 98.38 113 ASP A CA 1
ATOM 852 C C . ASP A 1 113 ? -13.581 -3.529 6.472 1.00 98.38 113 ASP A C 1
ATOM 854 O O . ASP A 1 113 ? -14.478 -3.113 7.205 1.00 98.38 113 ASP A O 1
ATOM 858 N N . SER A 1 114 ? -12.538 -4.197 6.968 1.00 97.75 114 SER A N 1
ATOM 859 C CA . SER A 1 114 ? -12.430 -4.515 8.392 1.00 97.75 114 SER A CA 1
ATOM 860 C C . SER A 1 114 ? -12.201 -3.267 9.253 1.00 97.75 114 SER A C 1
ATOM 862 O O . SER A 1 114 ? -12.742 -3.167 10.354 1.00 97.75 114 SER A O 1
ATOM 864 N N . ALA A 1 115 ? -11.436 -2.289 8.762 1.00 97.75 115 ALA A N 1
ATOM 865 C CA . ALA A 1 115 ? -11.171 -1.050 9.479 1.00 97.75 115 ALA A CA 1
ATOM 866 C C . ALA A 1 115 ? -12.429 -0.191 9.616 1.00 97.75 115 ALA A C 1
ATOM 868 O O . ALA A 1 115 ? -12.650 0.330 10.703 1.00 97.75 115 ALA A O 1
ATOM 869 N N . VAL A 1 116 ? -13.280 -0.071 8.586 1.00 97.56 116 VAL A N 1
ATOM 870 C CA . VAL A 1 116 ? -14.511 0.735 8.695 1.00 97.56 116 VAL A CA 1
ATOM 871 C C . VAL A 1 116 ? -15.514 0.167 9.696 1.00 97.56 116 VAL A C 1
ATOM 873 O O . VAL A 1 116 ? -16.257 0.939 10.298 1.00 97.56 116 VAL A O 1
ATOM 876 N N . GLN A 1 117 ? -15.509 -1.150 9.918 1.00 95.56 117 GLN A N 1
ATOM 877 C CA . GLN A 1 117 ? -16.332 -1.793 10.949 1.00 95.56 117 GLN A CA 1
ATOM 878 C C . GLN A 1 117 ? -15.861 -1.441 12.372 1.00 95.56 117 GLN A C 1
ATOM 880 O O . GLN A 1 117 ? -16.672 -1.397 13.292 1.00 95.56 117 GLN A O 1
ATOM 885 N N . VAL A 1 118 ? -14.564 -1.156 12.552 1.00 96.75 118 VAL A N 1
ATOM 886 C CA . VAL A 1 118 ? -13.955 -0.832 13.855 1.00 96.75 118 VAL A CA 1
ATOM 887 C C . VAL A 1 118 ? -13.902 0.680 14.112 1.00 96.75 118 VAL A C 1
ATOM 889 O O . VAL A 1 118 ? -14.160 1.152 15.218 1.00 96.75 118 VAL A O 1
ATOM 892 N N . ASP A 1 119 ? -13.513 1.449 13.101 1.00 97.31 119 ASP A N 1
ATOM 893 C CA . ASP A 1 119 ? -13.476 2.907 13.088 1.00 97.31 119 ASP A CA 1
ATOM 894 C C . ASP A 1 119 ? -13.615 3.387 11.628 1.00 97.31 119 ASP A C 1
ATOM 896 O O . ASP A 1 119 ? -12.654 3.300 10.851 1.00 97.31 119 ASP A O 1
ATOM 900 N N . PRO A 1 120 ? -14.781 3.936 11.236 1.00 97.00 120 PRO A N 1
ATOM 901 C CA . PRO A 1 120 ? -15.015 4.412 9.877 1.00 97.00 120 PRO A CA 1
ATOM 902 C C . PRO A 1 120 ? -13.941 5.378 9.377 1.00 97.00 120 PRO A C 1
ATOM 904 O O . PRO A 1 120 ? -13.504 5.274 8.232 1.00 97.00 120 PRO A O 1
ATOM 907 N N . LEU A 1 121 ? -13.469 6.297 10.225 1.00 97.94 121 LEU A N 1
ATOM 908 C CA . LEU A 1 121 ? -12.448 7.259 9.829 1.00 97.94 121 LEU A CA 1
ATOM 909 C C . LEU A 1 121 ? -11.104 6.564 9.580 1.00 97.94 121 LEU A C 1
ATOM 911 O O . LEU A 1 121 ? -10.417 6.915 8.624 1.00 97.94 121 LEU A O 1
ATOM 915 N N . ALA A 1 122 ? -10.747 5.551 10.376 1.00 97.50 122 ALA A N 1
ATOM 916 C CA . ALA A 1 122 ? -9.537 4.765 10.136 1.00 97.50 122 ALA A CA 1
ATOM 917 C C . ALA A 1 122 ? -9.560 4.073 8.764 1.00 97.50 122 ALA A C 1
ATOM 919 O O . ALA A 1 122 ? -8.550 4.098 8.058 1.00 97.50 122 ALA A O 1
ATOM 920 N N . GLY A 1 123 ? -10.704 3.514 8.361 1.00 97.81 123 GLY A N 1
ATOM 921 C CA . GLY A 1 123 ? -10.877 2.930 7.030 1.00 97.81 123 GLY A CA 1
ATOM 922 C C . GLY A 1 123 ? -10.835 3.972 5.904 1.00 97.81 123 GLY A C 1
ATOM 923 O O . GLY A 1 123 ? -10.108 3.795 4.928 1.00 97.81 123 GLY A O 1
ATOM 924 N N . TRP A 1 124 ? -11.531 5.105 6.053 1.00 98.25 124 TRP A N 1
ATOM 925 C CA . TRP A 1 124 ? -11.544 6.175 5.043 1.00 98.25 124 TRP A CA 1
ATOM 926 C C . TRP A 1 124 ? -10.168 6.811 4.806 1.00 98.25 124 TRP A C 1
ATOM 928 O O . TRP A 1 124 ? -9.844 7.162 3.671 1.00 98.25 124 TRP A O 1
ATOM 938 N N . LEU A 1 125 ? -9.321 6.902 5.838 1.00 98.38 125 LEU A N 1
ATOM 939 C CA . LEU A 1 125 ? -7.938 7.383 5.710 1.00 98.38 125 LEU A CA 1
ATOM 940 C C . LEU A 1 125 ? -7.080 6.522 4.764 1.00 98.38 125 LEU A C 1
ATOM 942 O O . LEU A 1 125 ? -6.082 7.011 4.238 1.00 98.38 125 LEU A O 1
ATOM 946 N N . LEU A 1 126 ? -7.466 5.266 4.515 1.00 98.44 126 LEU A N 1
ATOM 947 C CA . LEU A 1 126 ? -6.768 4.350 3.609 1.00 98.44 126 LEU A CA 1
ATOM 948 C C . LEU A 1 126 ? -7.277 4.417 2.159 1.00 98.44 126 LEU A C 1
ATOM 950 O O . LEU A 1 126 ? -6.648 3.851 1.267 1.00 98.44 126 LEU A O 1
ATOM 954 N N . VAL A 1 127 ? -8.368 5.132 1.875 1.00 98.06 127 VAL A N 1
ATOM 955 C CA . VAL A 1 127 ? -8.900 5.258 0.504 1.00 98.06 127 VAL A CA 1
ATOM 956 C C . VAL A 1 127 ? -7.937 5.988 -0.444 1.00 98.06 127 VAL A C 1
ATOM 958 O O . VAL A 1 127 ? -7.718 5.480 -1.546 1.00 98.06 127 VAL A O 1
ATOM 961 N N . PRO A 1 128 ? -7.281 7.104 -0.058 1.00 98.31 128 PRO A N 1
ATOM 962 C CA . PRO A 1 128 ? -6.240 7.710 -0.893 1.00 98.31 128 PRO A CA 1
ATOM 963 C C . PRO A 1 128 ? -5.102 6.735 -1.223 1.00 98.31 128 PRO A C 1
ATOM 965 O O . PRO A 1 128 ? -4.565 6.757 -2.330 1.00 98.31 128 PRO A O 1
ATOM 968 N N . TYR A 1 129 ? -4.768 5.846 -0.284 1.00 98.19 129 TYR A N 1
ATOM 969 C CA . TYR A 1 129 ? -3.769 4.806 -0.498 1.00 98.19 129 TYR A CA 1
ATOM 970 C C . TYR A 1 129 ? -4.254 3.749 -1.495 1.00 98.19 129 TYR A C 1
ATOM 972 O O . TYR A 1 129 ? -3.518 3.427 -2.424 1.00 98.19 129 TYR A O 1
ATOM 980 N N . LEU A 1 130 ? -5.503 3.285 -1.391 1.00 98.25 130 LEU A N 1
ATOM 981 C CA . LEU A 1 130 ? -6.088 2.356 -2.362 1.00 98.25 130 LEU A CA 1
ATOM 982 C C . LEU A 1 130 ? -6.047 2.919 -3.789 1.00 98.25 130 LEU A C 1
ATOM 984 O O . LEU A 1 130 ? -5.616 2.225 -4.707 1.00 98.25 130 LEU A O 1
ATOM 988 N N . LEU A 1 131 ? -6.424 4.188 -3.969 1.00 98.00 131 LEU A N 1
ATOM 989 C CA . LEU A 1 131 ? -6.372 4.858 -5.273 1.00 98.00 131 LEU A CA 1
ATOM 990 C C . LEU A 1 131 ? -4.949 4.888 -5.844 1.00 98.00 131 LEU A C 1
ATOM 992 O O . LEU A 1 131 ? -4.746 4.611 -7.028 1.00 98.00 131 LEU A O 1
ATOM 996 N N . TRP A 1 132 ? -3.959 5.176 -4.998 1.00 97.88 132 TRP A N 1
ATOM 997 C CA . TRP A 1 132 ? -2.554 5.172 -5.396 1.00 97.88 132 TRP A CA 1
ATOM 998 C C . TRP A 1 132 ? -2.056 3.777 -5.790 1.00 97.88 132 TRP A C 1
ATOM 1000 O O . TRP A 1 132 ? -1.377 3.637 -6.807 1.00 97.88 132 TRP A O 1
ATOM 1010 N N . VAL A 1 133 ? -2.413 2.731 -5.035 1.00 97.56 133 VAL A N 1
ATOM 1011 C CA . VAL A 1 133 ? -2.020 1.350 -5.365 1.00 97.56 133 VAL A CA 1
ATOM 1012 C C . VAL A 1 133 ? -2.700 0.878 -6.649 1.00 97.56 133 VAL A C 1
ATOM 1014 O O . VAL A 1 133 ? -2.044 0.236 -7.466 1.00 97.56 133 VAL A O 1
ATOM 1017 N N . CYS A 1 134 ? -3.965 1.242 -6.891 1.00 97.94 134 CYS A N 1
ATOM 1018 C CA . CYS A 1 134 ? -4.637 0.969 -8.165 1.00 97.94 134 CYS A CA 1
ATOM 1019 C C . CYS A 1 134 ? -3.864 1.589 -9.332 1.00 97.94 134 CYS A C 1
ATOM 1021 O O . CYS A 1 134 ? -3.550 0.906 -10.305 1.00 97.94 134 CYS A O 1
ATOM 1023 N N . TYR A 1 135 ? -3.497 2.866 -9.214 1.00 96.62 135 TYR A N 1
ATOM 1024 C CA . TYR A 1 135 ? -2.684 3.547 -10.217 1.00 96.62 135 TYR A CA 1
ATOM 1025 C C . TYR A 1 135 ? -1.327 2.855 -10.428 1.00 96.62 135 TYR A C 1
ATOM 1027 O O . TYR A 1 135 ? -0.966 2.538 -11.563 1.00 96.62 135 TYR A O 1
ATOM 1035 N N . ALA A 1 136 ? -0.609 2.528 -9.352 1.00 95.31 136 ALA A N 1
ATOM 1036 C CA . ALA A 1 136 ? 0.666 1.818 -9.427 1.00 95.31 136 ALA A CA 1
ATOM 1037 C C . ALA A 1 136 ? 0.534 0.417 -10.058 1.00 95.31 136 ALA A C 1
ATOM 1039 O O . ALA A 1 136 ? 1.417 -0.001 -10.807 1.00 95.31 136 ALA A O 1
ATOM 1040 N N . ALA A 1 137 ? -0.581 -0.285 -9.834 1.00 96.69 137 ALA A N 1
ATOM 1041 C CA . ALA A 1 137 ? -0.865 -1.563 -10.480 1.00 96.69 137 ALA A CA 1
ATOM 1042 C C . ALA A 1 137 ? -1.042 -1.405 -11.997 1.00 96.69 137 ALA A C 1
ATOM 1044 O O . ALA A 1 137 ? -0.514 -2.223 -12.749 1.00 96.69 137 ALA A O 1
ATOM 1045 N N . THR A 1 138 ? -1.693 -0.330 -12.464 1.00 96.88 138 THR A N 1
ATOM 1046 C CA . THR A 1 138 ? -1.783 -0.051 -13.911 1.00 96.88 138 THR A CA 1
ATOM 1047 C C . THR A 1 138 ? -0.416 0.211 -14.539 1.00 96.88 138 THR A C 1
ATOM 1049 O O . THR A 1 138 ? -0.161 -0.246 -15.650 1.00 96.88 138 THR A O 1
ATOM 1052 N N . LEU A 1 139 ? 0.483 0.905 -13.830 1.00 94.69 139 LEU A N 1
ATOM 1053 C CA . LEU A 1 139 ? 1.848 1.148 -14.301 1.00 94.69 139 LEU A CA 1
ATOM 1054 C C . LEU A 1 139 ? 2.643 -0.152 -14.388 1.00 94.69 139 LEU A C 1
ATOM 1056 O O . LEU A 1 139 ? 3.259 -0.417 -15.415 1.00 94.69 139 LEU A O 1
ATOM 1060 N N . ASN A 1 140 ? 2.602 -0.973 -13.337 1.00 95.31 140 ASN A N 1
ATOM 1061 C CA . ASN A 1 140 ? 3.294 -2.258 -13.312 1.00 95.31 140 ASN A CA 1
ATOM 1062 C C . ASN A 1 140 ? 2.772 -3.189 -14.421 1.00 95.31 140 ASN A C 1
ATOM 1064 O O . ASN A 1 140 ? 3.557 -3.727 -15.195 1.00 95.31 140 ASN A O 1
ATOM 1068 N N . GLY A 1 141 ? 1.447 -3.285 -14.576 1.00 96.56 141 GLY A N 1
ATOM 1069 C CA . GLY A 1 141 ? 0.819 -4.065 -15.642 1.00 96.56 141 GLY A CA 1
ATOM 1070 C C . GLY A 1 141 ? 1.189 -3.572 -17.042 1.00 96.56 141 GLY A C 1
ATOM 1071 O O . GLY A 1 141 ? 1.492 -4.378 -17.913 1.00 96.56 141 GLY A O 1
ATOM 1072 N N . ALA A 1 142 ? 1.236 -2.256 -17.261 1.00 95.75 142 ALA A N 1
ATOM 1073 C CA . ALA A 1 142 ? 1.682 -1.702 -18.536 1.00 95.75 142 ALA A CA 1
ATOM 1074 C C . ALA A 1 142 ? 3.158 -2.015 -18.814 1.00 95.75 142 ALA A C 1
ATOM 1076 O O . ALA A 1 142 ? 3.496 -2.413 -19.923 1.00 95.75 142 ALA A O 1
ATOM 1077 N N . ILE A 1 143 ? 4.030 -1.891 -17.810 1.00 94.44 143 ILE A N 1
ATOM 1078 C CA . ILE A 1 143 ? 5.447 -2.256 -17.935 1.00 94.44 143 ILE A CA 1
ATOM 1079 C C . ILE A 1 143 ? 5.594 -3.748 -18.269 1.00 94.44 143 ILE A C 1
ATOM 1081 O O . ILE A 1 143 ? 6.402 -4.078 -19.129 1.00 94.44 143 ILE A O 1
ATOM 1085 N N . ALA A 1 144 ? 4.780 -4.621 -17.666 1.00 94.25 144 ALA A N 1
ATOM 1086 C CA . ALA A 1 144 ? 4.758 -6.061 -17.940 1.00 94.25 144 ALA A CA 1
ATOM 1087 C C . ALA A 1 144 ? 4.286 -6.434 -19.353 1.00 94.25 144 ALA A C 1
ATOM 1089 O O . ALA A 1 144 ? 4.603 -7.511 -19.838 1.00 94.25 144 ALA A O 1
ATOM 1090 N N . VAL A 1 145 ? 3.485 -5.582 -19.997 1.00 95.56 145 VAL A N 1
ATOM 1091 C CA . VAL A 1 145 ? 3.034 -5.794 -21.383 1.00 95.56 145 VAL A CA 1
ATOM 1092 C C . VAL A 1 145 ? 4.045 -5.238 -22.388 1.00 95.56 145 VAL A C 1
ATOM 1094 O O . VAL A 1 145 ? 4.151 -5.746 -23.501 1.00 95.56 145 VAL A O 1
ATOM 1097 N N . LEU A 1 146 ? 4.766 -4.177 -22.019 1.00 92.56 146 LEU A N 1
ATOM 1098 C CA . LEU A 1 146 ? 5.695 -3.469 -22.902 1.00 92.56 146 LEU A CA 1
ATOM 1099 C C . LEU A 1 146 ? 7.120 -4.052 -22.922 1.00 92.56 146 LEU A C 1
ATOM 1101 O O . LEU A 1 146 ? 7.910 -3.621 -23.763 1.00 92.56 146 LEU A O 1
ATOM 1105 N N . ASN A 1 147 ? 7.464 -4.963 -22.004 1.00 91.06 147 ASN A N 1
ATOM 1106 C CA . ASN A 1 147 ? 8.804 -5.546 -21.843 1.00 91.06 147 ASN A CA 1
ATOM 1107 C C . ASN A 1 147 ? 8.692 -7.037 -21.523 1.00 91.06 147 ASN A C 1
ATOM 1109 O O . ASN A 1 147 ? 9.513 -7.806 -22.066 1.00 91.06 147 ASN A O 1
#

Mean predicted aligned error: 6.47 Å

Secondary structure (DSSP, 8-state):
--HHHHHHHHHHHHHHHHHHHTHHHHS---TTPPPTTHHHHHHHHHHHHHHHHHHHHHH-S--SHHHHHHHHHHHHHHHHHHHHHIIIIIS--HHHHHHHHHHHHHHHHHHHHHHHHH-HHHHHTTHHHHHHHHHHHHHHHHHHHH-

pLDDT: mean 88.22, std 15.82, range [41.5, 98.56]

Radius of gyration: 16.55 Å; Cα contacts (8 Å, |Δi|>4): 136; chains: 1; bounding box: 39×25×45 Å

Nearest PDB structures (foldseek):
  8e7y-assembly1_A  TM=8.141E-01  e=1.725E-08  Cereibacter sphaeroides
  8e7x-assembly1_B  TM=8.124E-01  e=3.717E-08  Cereibacter sphaeroides
  4uc1-assembly1_B  TM=8.023E-01  e=6.433E-08  Cereibacter sphaeroides
  8e7z-assembly2_C-3  TM=7.880E-01  e=2.399E-07  Cereibacter sphaeroides
  4uc3-assembly1_B  TM=7.526E-01  e=6.810E-06  Cereibacter sphaeroides

Solvent-accessible surface area (backbone atoms only — not comparable to full-atom values): 7796 Å² total; per-residue (Å²): 144,66,65,69,65,52,53,53,55,48,50,57,53,50,54,50,53,52,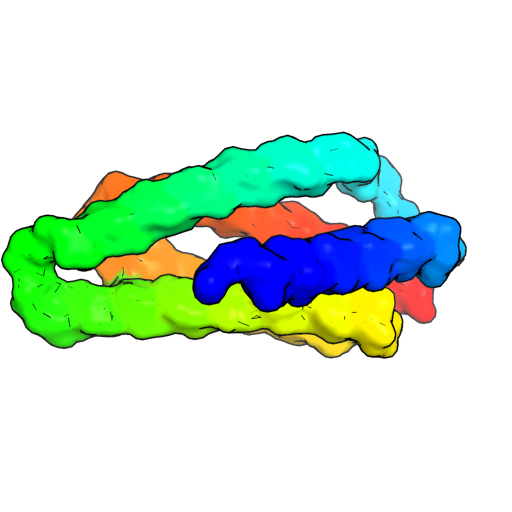33,48,71,50,62,58,58,71,50,59,70,60,93,84,65,73,62,81,70,52,54,63,55,50,50,54,53,42,52,52,33,47,50,53,19,52,51,46,59,68,69,39,85,64,80,59,68,61,42,50,48,21,53,50,33,45,52,51,26,51,51,37,56,65,49,30,56,53,37,33,58,69,64,64,28,53,67,60,25,41,53,37,46,52,51,27,51,53,34,42,51,54,19,32,59,39,23,37,77,63,38,51,66,33,16,57,46,42,48,69,45,51,54,49,52,54,53,51,42,54,52,43,51,45,33,56,73,61,104